Protein AF-A0A7V8ZUY6-F1 (afdb_monomer_lite)

Structure (mmCIF, N/CA/C/O backbone):
data_AF-A0A7V8ZUY6-F1
#
_entry.id   AF-A0A7V8ZUY6-F1
#
loop_
_atom_site.group_PDB
_atom_site.id
_atom_si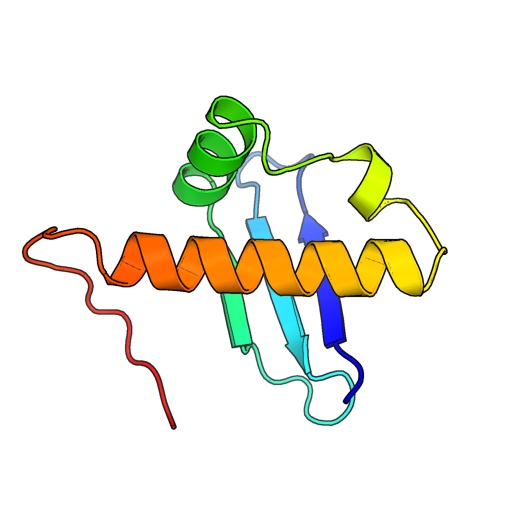te.type_symbol
_atom_site.label_atom_id
_atom_site.label_alt_id
_atom_site.label_comp_id
_atom_site.label_asym_id
_atom_site.label_entity_id
_atom_site.label_seq_id
_atom_site.pdbx_PDB_ins_code
_atom_site.Cartn_x
_atom_site.Cartn_y
_atom_site.Cartn_z
_atom_site.occupancy
_atom_site.B_iso_or_equiv
_atom_site.auth_seq_id
_atom_site.auth_comp_id
_atom_site.auth_asym_id
_atom_site.auth_atom_id
_atom_site.pdbx_PDB_model_num
ATOM 1 N N . MET A 1 1 ? -15.109 4.421 7.724 1.00 60.00 1 MET A N 1
ATOM 2 C CA . MET A 1 1 ? -14.060 3.899 6.825 1.00 60.00 1 MET A CA 1
ATOM 3 C C . MET A 1 1 ? -12.721 4.385 7.328 1.00 60.00 1 MET A C 1
ATOM 5 O O . MET A 1 1 ? -12.357 5.533 7.093 1.00 60.00 1 MET A O 1
ATOM 9 N N . THR A 1 2 ? -12.047 3.546 8.101 1.00 81.50 2 THR A N 1
ATOM 10 C CA . THR A 1 2 ? -10.743 3.865 8.679 1.00 81.50 2 THR A CA 1
ATOM 11 C C . THR A 1 2 ? -9.732 2.935 8.031 1.00 81.50 2 THR A C 1
ATOM 13 O O . THR A 1 2 ? -9.895 1.719 8.099 1.00 81.50 2 THR A O 1
ATOM 16 N N . TYR A 1 3 ? -8.722 3.500 7.382 1.00 85.31 3 TYR A N 1
ATOM 17 C CA . TYR A 1 3 ? -7.632 2.747 6.770 1.00 85.31 3 TYR A CA 1
ATOM 18 C C . TYR A 1 3 ? -6.409 2.790 7.688 1.00 85.31 3 TYR A C 1
ATOM 20 O O . TYR A 1 3 ? -6.249 3.726 8.473 1.00 85.31 3 TYR A O 1
ATOM 28 N N . LEU A 1 4 ? -5.569 1.766 7.604 1.00 86.50 4 LEU A N 1
ATOM 29 C CA . LEU A 1 4 ? -4.261 1.705 8.244 1.00 86.50 4 LEU A CA 1
ATOM 30 C C . LEU A 1 4 ? -3.187 1.673 7.166 1.00 86.50 4 LEU A C 1
ATOM 32 O O . LEU A 1 4 ? -3.360 1.031 6.132 1.00 86.50 4 LEU A O 1
ATOM 36 N N . ILE A 1 5 ? -2.081 2.356 7.432 1.00 88.12 5 ILE A N 1
ATOM 37 C CA . ILE A 1 5 ? -0.905 2.347 6.572 1.00 88.12 5 ILE A CA 1
ATOM 38 C C . ILE A 1 5 ? 0.166 1.552 7.302 1.00 88.12 5 ILE A C 1
ATOM 40 O O . ILE A 1 5 ? 0.562 1.911 8.408 1.00 88.12 5 ILE A O 1
ATOM 44 N N . ASP A 1 6 ? 0.602 0.460 6.691 1.00 89.00 6 ASP A N 1
ATOM 45 C CA . ASP A 1 6 ? 1.731 -0.336 7.154 1.00 89.00 6 ASP A CA 1
ATOM 46 C C . ASP A 1 6 ? 2.880 -0.092 6.178 1.00 89.00 6 ASP A C 1
ATOM 48 O O . ASP A 1 6 ? 2.844 -0.556 5.037 1.00 89.00 6 ASP A O 1
ATOM 52 N N . ALA A 1 7 ? 3.852 0.711 6.606 1.00 88.50 7 ALA A N 1
ATOM 53 C CA . ALA A 1 7 ? 4.999 1.108 5.802 1.00 88.50 7 ALA A CA 1
ATOM 54 C C . ALA A 1 7 ? 6.281 0.583 6.447 1.00 88.50 7 ALA A C 1
ATOM 56 O O . ALA A 1 7 ? 6.629 0.963 7.566 1.00 88.50 7 ALA A O 1
ATOM 57 N N . TRP A 1 8 ? 6.999 -0.274 5.728 1.00 88.94 8 TRP A N 1
ATOM 58 C CA . TRP A 1 8 ? 8.289 -0.801 6.148 1.00 88.94 8 TRP A CA 1
ATOM 59 C C . TRP A 1 8 ? 9.355 -0.346 5.155 1.00 88.94 8 TRP A C 1
ATOM 61 O O . TRP A 1 8 ? 9.606 -1.006 4.155 1.00 88.94 8 TRP A O 1
ATOM 71 N N . LEU A 1 9 ? 9.952 0.818 5.415 1.00 83.75 9 LEU A N 1
ATOM 72 C CA . LEU A 1 9 ? 10.811 1.513 4.445 1.00 83.75 9 LEU A CA 1
ATOM 73 C C . LEU A 1 9 ? 12.319 1.333 4.693 1.00 83.75 9 LEU A C 1
ATOM 75 O O . LEU A 1 9 ? 13.109 1.489 3.775 1.00 83.75 9 LEU A O 1
ATOM 79 N N . ASP A 1 10 ? 12.722 0.973 5.913 1.00 81.25 10 ASP A N 1
ATOM 80 C CA . ASP A 1 10 ? 14.135 0.878 6.339 1.00 81.25 10 ASP A CA 1
ATOM 81 C C . ASP A 1 10 ? 14.777 -0.509 6.074 1.00 81.25 10 ASP A C 1
ATOM 83 O O . ASP A 1 10 ? 15.858 -0.837 6.557 1.00 81.25 10 ASP A O 1
ATOM 87 N N . ARG A 1 11 ? 14.094 -1.396 5.344 1.00 81.62 11 ARG A N 1
ATOM 88 C CA . ARG A 1 11 ? 14.539 -2.779 5.087 1.00 81.62 11 ARG A CA 1
ATOM 89 C C . ARG A 1 11 ? 15.102 -2.927 3.671 1.00 81.62 11 ARG A C 1
ATOM 91 O O . ARG A 1 11 ? 14.726 -2.157 2.799 1.00 81.62 11 ARG A O 1
ATOM 98 N N . PRO A 1 12 ? 15.919 -3.967 3.404 1.00 80.12 12 PRO A N 1
ATOM 99 C CA . PRO A 1 12 ? 16.430 -4.250 2.057 1.00 80.12 12 PRO A CA 1
ATOM 100 C C . PRO A 1 12 ? 15.337 -4.511 1.007 1.00 80.12 12 PRO A C 1
ATOM 102 O O . PRO A 1 12 ? 15.637 -4.479 -0.176 1.00 80.12 12 PRO A O 1
ATOM 105 N N . HIS A 1 13 ? 14.097 -4.773 1.430 1.00 82.69 13 HIS A N 1
ATOM 106 C CA . HIS A 1 13 ? 12.923 -4.851 0.563 1.00 82.69 13 HIS A CA 1
ATOM 107 C C . HIS A 1 13 ? 11.836 -3.932 1.130 1.00 82.69 13 HIS A C 1
ATOM 109 O O . HIS A 1 13 ? 11.027 -4.386 1.950 1.00 82.69 13 HIS A O 1
ATOM 115 N N . PRO A 1 14 ? 11.862 -2.633 0.786 1.00 88.44 14 PRO A N 1
ATOM 116 C CA . PRO A 1 14 ? 10.907 -1.680 1.309 1.00 88.44 14 PRO A CA 1
ATOM 117 C C . PRO A 1 14 ? 9.527 -1.909 0.695 1.00 88.44 14 PRO A C 1
ATOM 119 O O . PRO A 1 14 ? 9.392 -2.198 -0.496 1.00 88.44 14 PRO A O 1
ATOM 122 N N . TYR A 1 15 ? 8.488 -1.766 1.511 1.00 89.12 15 TYR A N 1
ATOM 123 C CA . TYR A 1 15 ? 7.112 -1.884 1.047 1.00 89.12 15 TYR A CA 1
ATOM 124 C C . TYR A 1 15 ? 6.164 -0.986 1.842 1.00 89.12 15 TYR A C 1
ATOM 126 O O . TYR A 1 15 ? 6.419 -0.626 2.993 1.00 89.12 15 TYR A O 1
ATOM 134 N N . LEU A 1 16 ? 5.029 -0.662 1.230 1.00 90.88 16 LEU A N 1
ATOM 135 C CA . LEU A 1 16 ? 3.913 0.015 1.875 1.00 90.88 16 LEU A CA 1
ATOM 136 C C . LEU A 1 16 ? 2.615 -0.681 1.488 1.00 90.88 16 LEU A C 1
ATOM 138 O O . LEU A 1 16 ? 2.382 -0.977 0.320 1.00 90.88 16 LEU A O 1
ATOM 142 N N . ARG A 1 17 ? 1.738 -0.926 2.456 1.00 90.56 17 ARG A N 1
ATOM 143 C CA . ARG A 1 17 ? 0.398 -1.453 2.194 1.00 90.56 17 ARG A CA 1
ATOM 144 C C . ARG A 1 17 ? -0.668 -0.662 2.929 1.00 90.56 17 ARG A C 1
ATOM 146 O O . ARG A 1 17 ? -0.455 -0.173 4.038 1.00 90.56 17 ARG A O 1
ATOM 153 N N . ILE A 1 18 ? -1.831 -0.578 2.297 1.00 90.50 18 ILE A N 1
ATOM 154 C CA . ILE A 1 18 ? -3.028 0.033 2.866 1.00 90.50 18 ILE A CA 1
ATOM 155 C C . ILE A 1 18 ? -3.979 -1.083 3.263 1.00 90.50 18 ILE A C 1
ATOM 157 O O . ILE A 1 18 ? -4.334 -1.931 2.443 1.00 90.50 18 ILE A O 1
ATOM 161 N N . LEU A 1 19 ? -4.388 -1.067 4.524 1.00 90.88 19 LEU A N 1
ATOM 162 C CA . LEU A 1 19 ? -5.238 -2.076 5.134 1.00 90.88 19 LEU A CA 1
ATOM 163 C C . LEU A 1 19 ? -6.576 -1.458 5.544 1.00 90.88 19 LEU A C 1
ATOM 165 O O . LEU A 1 19 ? -6.622 -0.344 6.074 1.00 90.88 19 LEU A O 1
ATOM 169 N N . HIS A 1 20 ? -7.669 -2.193 5.380 1.00 89.00 20 HIS A N 1
ATOM 170 C CA . HIS A 1 20 ? -8.924 -1.868 6.046 1.00 89.00 20 HIS A CA 1
ATOM 171 C C . HIS A 1 20 ? -8.781 -2.124 7.547 1.00 89.00 20 HIS A C 1
ATOM 173 O O . HIS A 1 20 ? -8.493 -3.243 7.962 1.00 89.00 20 HIS A O 1
ATOM 179 N N . ARG A 1 21 ? -9.014 -1.111 8.392 1.00 84.88 21 ARG A N 1
ATOM 180 C CA . ARG A 1 21 ? -8.853 -1.259 9.851 1.00 84.88 21 ARG A CA 1
ATOM 181 C C . ARG A 1 21 ? -9.785 -2.314 10.450 1.00 84.88 21 ARG A C 1
ATOM 183 O O . ARG A 1 21 ? -9.422 -2.948 11.432 1.00 84.88 21 ARG A O 1
ATOM 190 N N . GLU A 1 22 ? -10.991 -2.444 9.907 1.00 87.50 22 GLU A N 1
ATOM 191 C CA . GLU A 1 22 ? -12.032 -3.317 10.463 1.00 87.50 22 GLU A CA 1
ATOM 192 C C . GLU A 1 22 ? -11.904 -4.762 9.970 1.00 87.50 22 GLU A C 1
ATOM 194 O O . GLU A 1 22 ? -12.038 -5.684 10.767 1.00 87.50 22 GLU A O 1
ATOM 199 N N . THR A 1 23 ? -11.612 -4.968 8.681 1.00 88.31 23 THR A N 1
ATOM 200 C CA . THR A 1 23 ? -11.511 -6.313 8.085 1.00 88.31 23 THR A CA 1
ATOM 201 C C . THR A 1 23 ? -10.079 -6.844 8.029 1.00 88.31 23 THR A C 1
ATOM 203 O O . THR A 1 23 ? -9.876 -8.043 7.872 1.00 88.31 23 THR A O 1
ATOM 206 N N . GLY A 1 24 ? -9.073 -5.975 8.164 1.00 86.69 24 GLY A N 1
ATOM 207 C CA . GLY A 1 24 ? -7.664 -6.321 7.968 1.00 86.69 24 GLY A CA 1
ATOM 208 C C . GLY A 1 24 ? -7.291 -6.582 6.506 1.00 86.69 24 GLY A C 1
ATOM 209 O O . GLY A 1 24 ? -6.167 -6.998 6.233 1.00 86.69 24 GLY A O 1
ATOM 210 N N . GLU A 1 25 ? -8.210 -6.355 5.564 1.00 91.12 25 GLU A N 1
ATOM 211 C CA . GLU A 1 25 ? -7.976 -6.623 4.148 1.00 91.12 25 GLU A CA 1
ATOM 212 C C . GLU A 1 25 ? -6.970 -5.650 3.548 1.00 91.12 25 GLU A C 1
ATOM 214 O O . GLU A 1 25 ? -6.999 -4.450 3.818 1.00 91.12 25 GLU A O 1
ATOM 219 N N . VAL A 1 26 ? -6.092 -6.177 2.699 1.00 89.62 26 VAL A N 1
ATOM 220 C CA . VAL A 1 26 ? -5.109 -5.389 1.959 1.00 89.62 26 VAL A CA 1
ATOM 221 C C . VAL A 1 26 ? -5.789 -4.787 0.734 1.00 89.62 26 VAL A C 1
ATOM 223 O O . VAL A 1 26 ? -6.100 -5.497 -0.217 1.00 89.62 26 VAL A O 1
ATOM 226 N N . CYS A 1 27 ? -5.996 -3.474 0.739 1.00 88.88 27 CYS A N 1
ATOM 227 C CA . CYS A 1 27 ? -6.609 -2.766 -0.384 1.00 88.88 27 CYS A CA 1
ATOM 228 C C . CYS A 1 27 ? -5.596 -2.379 -1.463 1.00 88.88 27 CYS A C 1
ATOM 230 O O . CYS A 1 27 ? -5.939 -2.317 -2.640 1.00 88.88 27 CYS A O 1
ATOM 232 N N . ALA A 1 28 ? -4.360 -2.083 -1.065 1.00 87.88 28 ALA A N 1
ATOM 233 C CA . ALA A 1 28 ? -3.291 -1.706 -1.980 1.00 87.88 28 ALA A CA 1
ATOM 234 C C . ALA A 1 28 ? -1.935 -2.127 -1.416 1.00 87.88 28 ALA A C 1
ATOM 236 O O . ALA A 1 28 ? -1.717 -2.061 -0.203 1.00 87.88 28 ALA A O 1
ATOM 237 N N . VAL A 1 29 ? -1.027 -2.522 -2.308 1.00 89.75 2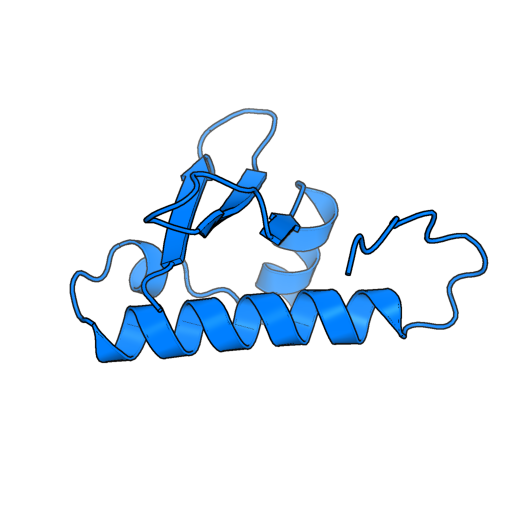9 VAL A N 1
ATOM 238 C CA . VAL A 1 29 ? 0.373 -2.823 -1.996 1.00 89.75 29 VAL A CA 1
ATOM 239 C C . VAL A 1 29 ? 1.254 -2.056 -2.967 1.00 89.75 29 VAL A C 1
ATOM 241 O O . VAL A 1 29 ? 1.047 -2.094 -4.181 1.00 89.75 29 VAL A O 1
ATOM 244 N N . LEU A 1 30 ? 2.226 -1.352 -2.408 1.00 88.88 30 LEU A N 1
ATOM 245 C CA . LEU A 1 30 ? 3.255 -0.619 -3.108 1.00 88.88 30 LEU A CA 1
ATOM 246 C C . LEU A 1 30 ? 4.591 -1.252 -2.739 1.00 88.88 30 LEU A C 1
ATOM 248 O O . LEU A 1 30 ? 5.058 -1.160 -1.605 1.00 88.88 30 LEU A O 1
ATOM 252 N N . GLU A 1 31 ? 5.161 -1.945 -3.713 1.00 89.81 31 GLU A N 1
ATOM 2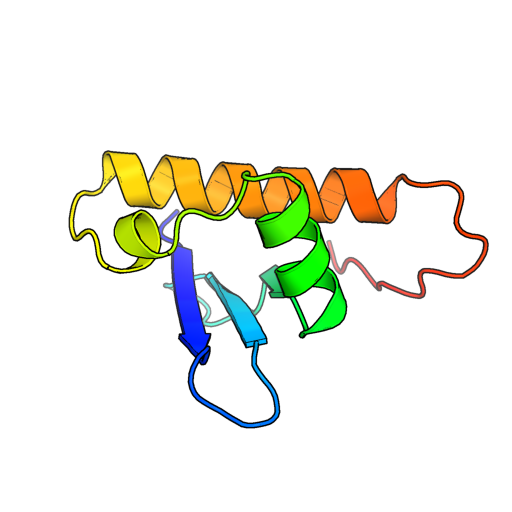53 C CA . GLU A 1 31 ? 6.490 -2.544 -3.627 1.00 89.81 31 GLU A CA 1
ATOM 254 C C . GLU A 1 31 ? 7.566 -1.497 -3.940 1.00 89.81 31 GLU A C 1
ATOM 256 O O . GLU A 1 31 ? 7.254 -0.368 -4.325 1.00 89.81 31 GLU A O 1
ATOM 261 N N . GLU A 1 32 ? 8.835 -1.873 -3.803 1.00 88.12 32 GLU A N 1
ATOM 262 C CA . GLU A 1 32 ? 9.995 -0.996 -4.001 1.00 88.12 32 GLU A CA 1
ATOM 263 C C . GLU A 1 32 ? 9.909 -0.135 -5.272 1.00 88.12 32 GLU A C 1
ATOM 265 O O . GLU A 1 32 ? 10.090 1.079 -5.203 1.00 88.12 32 GLU A O 1
ATOM 270 N N . GLU A 1 33 ? 9.556 -0.722 -6.419 1.00 86.62 33 GLU A N 1
ATOM 271 C CA . GLU A 1 33 ? 9.429 0.023 -7.680 1.00 86.62 33 GLU A CA 1
ATOM 272 C C . GLU A 1 33 ? 8.359 1.121 -7.593 1.00 86.62 33 GLU A C 1
ATOM 274 O O . GLU A 1 33 ? 8.581 2.251 -8.016 1.00 86.62 33 GLU A O 1
ATOM 279 N N . ALA A 1 34 ? 7.206 0.810 -6.991 1.00 87.69 34 ALA A N 1
ATOM 280 C CA . ALA A 1 34 ? 6.115 1.766 -6.797 1.00 87.69 34 ALA A CA 1
ATOM 281 C C . ALA A 1 34 ? 6.521 2.908 -5.861 1.00 87.69 34 ALA A C 1
ATOM 283 O O . ALA A 1 34 ? 6.176 4.062 -6.098 1.00 87.69 34 ALA A O 1
ATOM 284 N N . LEU A 1 35 ? 7.245 2.566 -4.794 1.00 87.19 35 LEU A N 1
ATOM 285 C CA . LEU A 1 35 ? 7.736 3.516 -3.805 1.00 87.19 35 LEU A CA 1
ATOM 286 C C . LEU A 1 35 ? 8.810 4.435 -4.379 1.00 87.19 35 LEU A C 1
ATOM 288 O O . LEU A 1 35 ? 8.821 5.620 -4.058 1.00 87.19 35 LEU A O 1
ATOM 292 N N . ASN A 1 36 ? 9.696 3.910 -5.222 1.00 86.25 36 ASN A N 1
ATOM 293 C CA . ASN A 1 36 ? 10.700 4.712 -5.911 1.00 86.25 36 ASN A CA 1
ATOM 294 C C . ASN A 1 36 ? 10.050 5.673 -6.908 1.00 86.25 36 ASN A C 1
ATOM 296 O O . ASN A 1 36 ? 10.399 6.847 -6.911 1.00 86.25 36 ASN A O 1
ATOM 300 N N . GLU A 1 37 ? 9.061 5.223 -7.688 1.00 87.56 37 GLU A N 1
ATOM 301 C CA . GLU A 1 37 ? 8.309 6.115 -8.582 1.00 87.56 37 GLU A CA 1
ATOM 302 C C . GLU A 1 37 ? 7.576 7.221 -7.816 1.00 87.56 37 GLU A C 1
ATOM 304 O O . GLU A 1 37 ? 7.612 8.382 -8.209 1.00 87.56 37 GLU A O 1
ATOM 309 N N . LEU A 1 38 ? 6.926 6.874 -6.707 1.00 85.06 38 LEU A N 1
ATOM 310 C CA . LEU A 1 38 ? 6.240 7.842 -5.857 1.00 85.06 38 LEU A CA 1
ATOM 311 C C . LEU A 1 38 ? 7.189 8.887 -5.249 1.00 85.06 38 LEU A C 1
ATOM 313 O O . LEU A 1 38 ? 6.826 10.059 -5.142 1.00 85.06 38 LEU A O 1
ATOM 317 N N . GLN A 1 39 ? 8.390 8.465 -4.843 1.00 83.88 39 GLN A N 1
ATOM 318 C CA . GLN A 1 39 ? 9.431 9.363 -4.337 1.00 83.88 39 GLN A CA 1
ATOM 319 C C . GLN A 1 39 ? 9.996 10.256 -5.444 1.00 83.88 39 GLN A C 1
ATOM 321 O O . GLN A 1 39 ? 10.145 11.454 -5.227 1.00 83.88 39 GLN A O 1
ATOM 326 N N . ASP A 1 40 ? 10.262 9.700 -6.628 1.00 85.62 40 ASP A N 1
ATOM 327 C CA . ASP A 1 40 ? 10.753 10.445 -7.796 1.00 85.62 40 ASP A CA 1
ATOM 328 C C . ASP A 1 40 ? 9.750 11.520 -8.247 1.00 85.62 40 ASP A C 1
ATOM 330 O O . ASP A 1 40 ? 10.124 12.651 -8.552 1.00 85.62 40 ASP A O 1
ATOM 334 N N . GLN A 1 41 ? 8.454 11.203 -8.189 1.00 81.62 41 GLN A N 1
ATOM 335 C CA . GLN A 1 41 ? 7.370 12.141 -8.488 1.00 81.62 41 GLN A CA 1
ATOM 336 C C . GLN A 1 41 ? 7.144 13.195 -7.392 1.00 81.62 41 GLN A C 1
ATOM 338 O O . GLN A 1 41 ? 6.452 14.184 -7.641 1.00 81.62 41 GLN A O 1
ATOM 343 N N . GLY A 1 42 ? 7.704 13.000 -6.193 1.00 79.06 42 GLY A N 1
ATOM 344 C CA . GLY A 1 42 ? 7.484 13.867 -5.033 1.00 79.06 42 GLY A CA 1
ATOM 345 C C . GLY A 1 42 ? 6.091 13.740 -4.404 1.00 79.06 42 GLY A C 1
ATOM 346 O O . GLY A 1 42 ? 5.695 14.613 -3.637 1.00 79.06 42 GLY A O 1
ATOM 347 N N . ASP A 1 43 ? 5.344 12.679 -4.723 1.00 77.06 43 ASP A N 1
ATOM 348 C CA . ASP A 1 43 ? 3.989 12.439 -4.199 1.00 77.06 43 ASP A CA 1
ATOM 349 C C . ASP A 1 43 ? 4.022 11.684 -2.853 1.00 77.06 43 ASP A C 1
ATOM 351 O O . ASP A 1 43 ? 3.075 11.740 -2.067 1.00 77.06 43 ASP A O 1
ATOM 355 N N . LEU A 1 44 ? 5.146 11.019 -2.539 1.00 75.56 44 LEU A N 1
ATOM 356 C CA . LEU A 1 44 ? 5.376 10.385 -1.239 1.00 75.56 44 LEU A CA 1
ATOM 357 C C . LEU A 1 44 ? 6.207 11.266 -0.308 1.00 75.56 44 LEU A C 1
ATOM 359 O O . LEU A 1 44 ? 7.434 11.304 -0.380 1.00 75.56 44 LEU A O 1
ATOM 363 N N . ASP A 1 45 ? 5.522 11.883 0.650 1.00 78.06 45 ASP A N 1
ATOM 364 C CA . ASP A 1 45 ? 6.156 12.561 1.773 1.00 78.06 45 ASP A CA 1
ATOM 365 C C . ASP A 1 45 ? 6.277 11.609 2.978 1.00 78.06 45 ASP A C 1
ATOM 367 O O . ASP A 1 45 ? 5.302 11.264 3.653 1.00 78.06 45 ASP A O 1
ATOM 371 N N . LEU A 1 46 ? 7.504 11.157 3.257 1.00 71.94 46 LEU A N 1
ATOM 372 C CA . LEU A 1 46 ? 7.796 10.227 4.358 1.00 71.94 46 LEU A CA 1
ATOM 373 C C . LEU A 1 46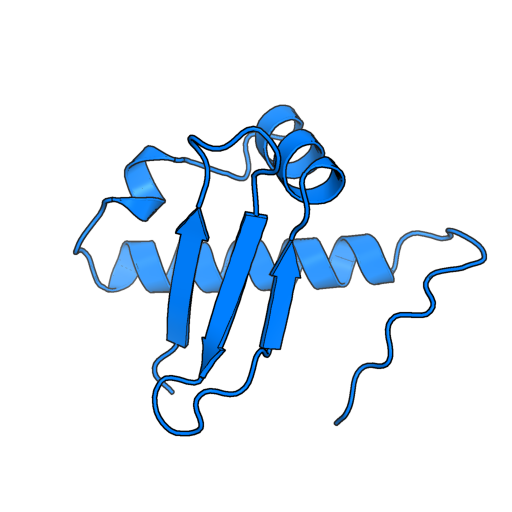 ? 7.525 10.825 5.746 1.00 71.94 46 LEU A C 1
ATOM 375 O O . LEU A 1 46 ? 7.302 10.098 6.718 1.00 71.94 46 LEU A O 1
ATOM 379 N N . ASN A 1 47 ? 7.531 12.152 5.848 1.00 76.25 47 ASN A N 1
ATOM 380 C CA . ASN A 1 47 ? 7.224 12.848 7.088 1.00 76.25 47 ASN A CA 1
ATOM 381 C C . ASN A 1 47 ? 5.714 12.793 7.386 1.00 76.25 47 ASN A C 1
ATOM 383 O O . ASN A 1 47 ? 5.307 12.608 8.532 1.00 76.25 47 ASN A O 1
ATOM 387 N N . SER A 1 48 ? 4.883 12.828 6.344 1.00 77.94 48 SER A N 1
ATOM 388 C CA . SER A 1 48 ? 3.429 12.663 6.423 1.00 77.94 48 SER A CA 1
ATOM 389 C C . SER A 1 48 ? 3.016 11.262 6.879 1.00 77.94 48 SER A C 1
ATOM 391 O O . SER A 1 48 ? 2.022 11.131 7.591 1.00 77.94 48 SER A O 1
ATOM 393 N N . LEU A 1 49 ? 3.806 10.224 6.565 1.00 79.19 49 LEU A N 1
ATOM 394 C CA . LEU A 1 49 ? 3.617 8.865 7.105 1.00 79.19 49 LEU A CA 1
ATOM 395 C C . LEU A 1 49 ? 3.806 8.789 8.627 1.00 79.19 49 LEU A C 1
ATOM 397 O O . LEU A 1 49 ? 3.185 7.952 9.277 1.00 79.19 49 LEU A O 1
ATOM 401 N N . ASN A 1 50 ? 4.655 9.651 9.195 1.00 78.19 50 ASN A N 1
ATOM 402 C CA . ASN A 1 50 ? 4.884 9.735 10.640 1.00 78.19 50 ASN A CA 1
ATOM 403 C C . ASN A 1 50 ? 3.909 10.689 11.346 1.00 78.19 50 ASN A C 1
ATOM 405 O O . ASN A 1 50 ? 3.910 10.775 12.577 1.00 78.19 50 ASN A O 1
ATOM 409 N N . SER A 1 51 ? 3.071 11.410 10.596 1.00 78.38 51 SER A N 1
ATOM 410 C CA . SER A 1 51 ? 2.106 12.324 11.193 1.00 78.38 51 SER A CA 1
ATOM 411 C C . SER A 1 51 ? 0.968 11.557 11.863 1.00 78.38 51 SER A C 1
ATOM 413 O O . SER A 1 51 ? 0.437 10.578 11.345 1.00 78.38 51 SER A O 1
ATOM 415 N N . SER A 1 52 ? 0.560 12.031 13.037 1.00 76.44 52 SER A N 1
ATOM 416 C CA . SER A 1 52 ? -0.637 11.542 13.734 1.00 76.44 52 SER A CA 1
ATOM 417 C C . SER A 1 52 ? -1.884 12.361 13.388 1.00 76.44 52 SER A C 1
ATOM 419 O O . SER A 1 52 ? -2.958 12.128 13.944 1.00 76.44 52 SER A O 1
ATOM 421 N N . GLU A 1 53 ? -1.757 13.340 12.488 1.00 85.44 53 GLU A N 1
ATOM 422 C CA . GLU A 1 53 ? -2.869 14.190 12.091 1.00 85.44 53 GLU A CA 1
ATOM 423 C C . GLU A 1 53 ? -3.841 13.434 11.172 1.00 85.44 53 GLU A C 1
ATOM 425 O O . GLU A 1 53 ? -3.470 12.975 10.088 1.00 85.44 53 GLU A O 1
ATOM 430 N N . PRO A 1 54 ? -5.127 13.328 11.551 1.00 82.44 54 PRO A N 1
ATOM 431 C CA . PRO A 1 54 ? -6.094 12.519 10.815 1.00 82.44 54 PRO A CA 1
ATOM 432 C C . PRO A 1 54 ? -6.425 13.083 9.429 1.00 82.44 54 PRO A C 1
ATOM 434 O O . PRO A 1 54 ? -6.910 12.340 8.578 1.00 82.44 54 PRO A O 1
ATOM 437 N N . LEU A 1 55 ? -6.214 14.384 9.200 1.00 85.56 55 LEU A N 1
ATOM 438 C CA . LEU A 1 55 ? -6.395 15.001 7.887 1.00 85.56 55 LEU A CA 1
ATOM 439 C C . LEU A 1 55 ? -5.268 14.578 6.937 1.00 85.56 55 LEU A C 1
ATOM 441 O O . LEU A 1 55 ? -5.554 14.024 5.879 1.00 85.56 55 LEU A O 1
ATOM 445 N N . VAL A 1 56 ? -4.016 14.716 7.384 1.00 85.31 56 VAL A N 1
ATOM 446 C CA . VAL A 1 56 ? -2.812 14.328 6.634 1.00 85.31 56 VAL A CA 1
ATOM 447 C C . VAL A 1 56 ? -2.863 12.851 6.251 1.00 85.31 56 VAL A C 1
ATOM 449 O O . VAL A 1 56 ? -2.693 12.506 5.087 1.00 85.31 56 VAL A O 1
ATOM 452 N N . LEU A 1 57 ? -3.202 11.969 7.197 1.00 83.44 57 LEU A N 1
ATOM 453 C CA . LEU A 1 57 ? -3.315 10.533 6.924 1.00 83.44 57 LEU A CA 1
ATOM 454 C C . LEU A 1 57 ? -4.418 10.205 5.906 1.00 83.44 57 LEU A C 1
ATOM 456 O O . LEU A 1 57 ? -4.254 9.300 5.089 1.00 83.44 57 LEU A O 1
ATOM 460 N N . LYS A 1 58 ? -5.545 10.929 5.924 1.00 86.31 58 LYS A N 1
ATOM 461 C CA . LYS A 1 58 ? -6.617 10.742 4.931 1.00 86.31 58 LYS A CA 1
ATOM 462 C C . LYS A 1 58 ? -6.179 11.168 3.536 1.00 86.31 58 LYS A C 1
ATOM 464 O O . LYS A 1 58 ? -6.495 10.472 2.573 1.00 86.31 58 LYS A O 1
ATOM 469 N N . GLU A 1 59 ? -5.493 12.300 3.428 1.00 88.19 59 GLU A N 1
ATOM 470 C CA . GLU A 1 59 ? -4.970 12.798 2.154 1.00 88.19 59 GLU A CA 1
ATOM 471 C C . GLU A 1 59 ? -3.894 11.865 1.602 1.00 88.19 59 GLU A C 1
ATOM 473 O O . GLU A 1 59 ? -3.969 11.473 0.441 1.00 88.19 59 GLU A O 1
ATOM 478 N N . LEU A 1 60 ? -2.987 11.396 2.459 1.00 86.25 60 LEU A N 1
ATOM 479 C CA . LEU A 1 60 ? -1.964 10.420 2.105 1.00 86.25 60 LEU A CA 1
ATOM 480 C C . LEU A 1 60 ? -2.579 9.120 1.561 1.00 86.25 60 LEU A C 1
ATOM 482 O O . LEU A 1 60 ? -2.222 8.676 0.474 1.00 86.25 60 LEU A O 1
ATOM 486 N N . VAL A 1 61 ? -3.549 8.525 2.269 1.00 87.50 61 VAL A N 1
ATOM 487 C CA . VAL A 1 61 ? -4.253 7.318 1.792 1.00 87.50 61 VAL A CA 1
ATOM 488 C C . VAL A 1 61 ? -4.909 7.567 0.433 1.00 87.50 61 VAL A C 1
ATOM 490 O O . VAL A 1 61 ? -4.830 6.721 -0.457 1.00 87.50 61 VAL A O 1
ATOM 493 N N . ARG A 1 62 ? -5.540 8.732 0.249 1.00 88.12 62 ARG A N 1
ATOM 494 C CA . ARG A 1 62 ? -6.182 9.102 -1.017 1.00 88.12 62 ARG A CA 1
ATOM 495 C C . ARG A 1 62 ? -5.171 9.218 -2.159 1.00 88.12 62 ARG A C 1
ATOM 497 O O . ARG A 1 62 ? -5.446 8.688 -3.234 1.00 88.12 62 ARG A O 1
ATOM 504 N N . ASN A 1 63 ? -4.037 9.872 -1.930 1.00 87.44 63 ASN A N 1
ATOM 505 C CA . ASN A 1 63 ? -2.974 10.022 -2.923 1.00 87.44 63 ASN A CA 1
ATOM 506 C C . ASN A 1 63 ? -2.378 8.666 -3.304 1.00 87.44 63 ASN A C 1
ATOM 508 O O . ASN A 1 63 ? -2.286 8.354 -4.487 1.00 87.44 63 ASN A O 1
ATOM 512 N N . LEU A 1 64 ? -2.110 7.797 -2.326 1.00 88.31 64 LEU A N 1
ATOM 513 C CA . LEU A 1 64 ? -1.613 6.444 -2.585 1.00 88.31 64 LEU A CA 1
ATOM 514 C C . LEU A 1 64 ? -2.593 5.619 -3.435 1.00 88.31 64 LEU A C 1
ATOM 516 O O . LEU A 1 64 ? -2.183 4.961 -4.391 1.00 88.31 64 LEU A O 1
ATOM 520 N N . PHE A 1 65 ? -3.897 5.678 -3.138 1.00 88.69 65 PHE A N 1
ATOM 521 C CA . PHE A 1 65 ? -4.907 5.024 -3.976 1.00 88.69 65 PHE A CA 1
ATOM 522 C C . PHE A 1 65 ? -4.959 5.609 -5.387 1.00 88.69 65 PHE A C 1
ATOM 524 O O . PHE A 1 65 ? -5.066 4.856 -6.356 1.00 88.69 65 PHE A O 1
ATOM 531 N N . LEU A 1 66 ? -4.875 6.935 -5.512 1.00 87.56 66 LEU A N 1
ATOM 532 C CA . LEU A 1 66 ? -4.868 7.609 -6.804 1.00 87.56 66 LEU A CA 1
ATOM 533 C C . LEU A 1 66 ? -3.640 7.212 -7.628 1.00 87.56 66 LEU A C 1
ATOM 535 O O . LEU A 1 66 ? -3.784 6.928 -8.814 1.00 87.56 66 LEU A O 1
ATOM 539 N N . PHE A 1 67 ? -2.467 7.124 -7.003 1.00 87.56 67 PHE A N 1
ATOM 540 C CA . PHE A 1 67 ? -1.247 6.638 -7.634 1.00 87.56 67 PHE A CA 1
ATOM 541 C C . PHE A 1 67 ? -1.408 5.194 -8.112 1.00 87.56 67 PHE A C 1
ATOM 543 O O . PHE A 1 67 ? -1.150 4.906 -9.280 1.00 87.56 67 PHE A O 1
ATOM 550 N N . CYS A 1 68 ? -1.896 4.291 -7.253 1.00 86.31 68 CYS A N 1
ATOM 551 C CA . CYS A 1 68 ? -2.169 2.905 -7.637 1.00 86.31 68 CYS A CA 1
ATOM 552 C C . CYS A 1 68 ? -3.126 2.826 -8.832 1.00 86.31 68 CYS A C 1
ATOM 554 O O . CYS A 1 68 ? -2.879 2.069 -9.771 1.00 86.31 68 CYS A O 1
ATOM 556 N N . TYR A 1 69 ? -4.189 3.633 -8.824 1.00 86.81 69 TYR A N 1
ATOM 557 C CA . TYR A 1 69 ? -5.153 3.697 -9.916 1.00 86.81 69 TYR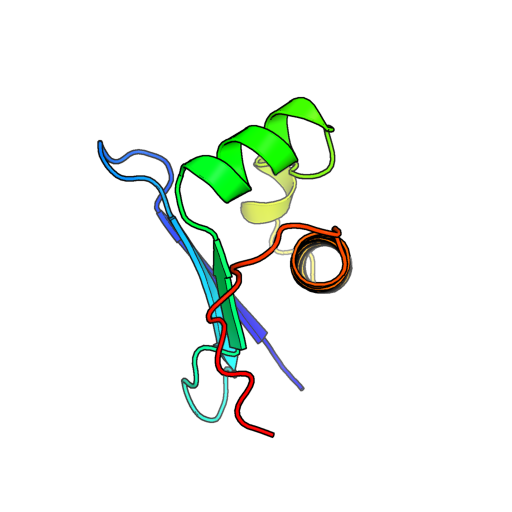 A CA 1
ATOM 558 C C . TYR A 1 69 ? -4.524 4.238 -11.205 1.00 86.81 69 TYR A C 1
ATOM 560 O O . TYR A 1 69 ? -4.625 3.606 -12.254 1.00 86.81 69 TYR A O 1
ATOM 568 N N . ALA A 1 70 ? -3.808 5.362 -11.135 1.00 86.56 70 ALA A N 1
ATOM 569 C 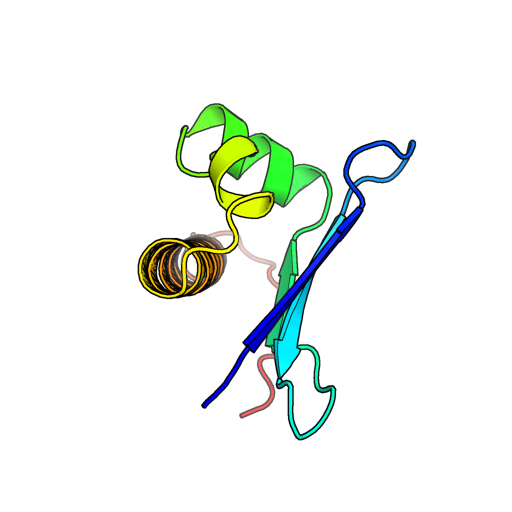CA . ALA A 1 70 ? -3.110 5.944 -12.275 1.00 86.56 70 ALA A CA 1
ATOM 570 C C . ALA A 1 70 ? -2.088 4.965 -12.862 1.00 86.56 70 ALA A C 1
ATOM 572 O O . ALA A 1 70 ? -2.008 4.827 -14.079 1.00 86.56 70 ALA A O 1
ATOM 573 N N . ARG A 1 71 ? -1.349 4.242 -12.013 1.00 83.31 71 ARG A N 1
ATOM 574 C CA . ARG A 1 71 ? -0.382 3.223 -12.430 1.00 83.31 71 ARG A CA 1
ATOM 575 C C . ARG A 1 71 ? -1.055 2.030 -13.105 1.00 83.31 71 ARG A C 1
ATOM 577 O O . ARG A 1 71 ? -0.550 1.573 -14.124 1.00 83.31 71 ARG A O 1
ATOM 584 N N . ALA A 1 72 ? -2.203 1.582 -12.597 1.00 83.31 72 ALA A N 1
ATOM 585 C CA . ALA A 1 72 ? -3.008 0.530 -13.220 1.00 83.31 72 ALA A CA 1
ATOM 586 C C . ALA A 1 72 ? -3.616 0.954 -14.572 1.00 83.31 72 ALA A C 1
ATOM 588 O O . ALA A 1 72 ? -3.855 0.105 -15.426 1.00 83.31 72 ALA A O 1
ATOM 589 N N . LEU A 1 73 ? -3.851 2.255 -14.775 1.00 82.19 73 LEU A N 1
ATOM 590 C CA . LEU A 1 73 ? -4.336 2.817 -16.038 1.00 82.19 73 LEU A CA 1
ATOM 591 C C . LEU A 1 73 ? -3.237 3.078 -17.073 1.00 82.19 73 LEU A C 1
ATOM 593 O O . LEU A 1 73 ? -3.561 3.301 -18.244 1.00 82.19 73 LEU A O 1
ATOM 597 N N . ARG A 1 74 ? -1.954 3.106 -16.678 1.00 79.69 74 ARG A N 1
ATOM 598 C CA . ARG A 1 74 ? -0.862 3.289 -17.643 1.00 79.69 74 ARG A CA 1
ATOM 599 C C . ARG A 1 74 ? -0.961 2.167 -18.680 1.00 79.69 74 ARG A C 1
ATOM 601 O O . ARG A 1 74 ? -1.177 1.020 -18.295 1.00 79.69 74 ARG A O 1
ATOM 608 N N . PRO A 1 75 ? -0.810 2.462 -19.982 1.00 64.25 75 PRO A N 1
ATOM 609 C CA . PRO A 1 75 ? -0.821 1.449 -21.028 1.00 64.25 75 PRO A CA 1
ATOM 610 C C . PRO A 1 75 ? 0.464 0.612 -20.948 1.00 64.25 75 PRO A C 1
ATOM 612 O O . PRO A 1 75 ? 1.374 0.739 -21.760 1.00 64.25 75 PRO A O 1
ATOM 615 N N . THR A 1 76 ? 0.563 -0.234 -19.931 1.00 55.97 76 THR A N 1
ATOM 616 C CA . THR A 1 76 ? 1.571 -1.273 -19.781 1.00 55.97 76 THR A CA 1
ATOM 617 C C . THR A 1 76 ? 0.848 -2.592 -20.016 1.00 55.97 76 THR A C 1
ATOM 619 O O . THR A 1 76 ? -0.040 -2.985 -19.264 1.00 55.97 76 THR A O 1
ATOM 622 N N . GLY A 1 77 ? 1.165 -3.255 -21.129 1.00 52.00 77 GLY A N 1
ATOM 623 C CA . GLY A 1 77 ? 0.534 -4.501 -21.571 1.00 52.00 77 GLY A CA 1
ATOM 624 C C . GLY A 1 77 ? 0.827 -5.708 -20.673 1.00 52.00 77 GLY A C 1
ATOM 625 O O . GLY A 1 77 ? 1.353 -6.703 -21.159 1.00 52.00 77 GLY A O 1
ATOM 626 N N . GLY A 1 78 ? 0.502 -5.643 -19.378 1.00 48.66 78 GLY A N 1
ATOM 627 C CA . GLY A 1 78 ? 0.766 -6.739 -18.449 1.00 48.66 78 GLY A CA 1
ATOM 628 C C . GLY A 1 78 ? 0.551 -6.477 -16.957 1.00 48.66 78 GLY A C 1
ATOM 629 O O . GLY A 1 78 ? 1.183 -7.170 -16.166 1.00 48.66 78 GLY A O 1
ATOM 630 N N . PHE A 1 79 ? -0.304 -5.543 -16.517 1.00 49.69 79 PHE A N 1
ATOM 631 C CA . PHE A 1 79 ? -0.654 -5.490 -15.088 1.00 49.69 79 PHE A CA 1
ATOM 632 C C . PHE A 1 79 ? -1.697 -6.565 -14.746 1.00 49.69 79 PHE A C 1
ATOM 634 O O . PHE A 1 79 ? -2.906 -6.362 -14.837 1.00 49.69 79 PHE A O 1
ATOM 641 N N . SER A 1 80 ? -1.205 -7.735 -14.333 1.00 48.72 80 SER A N 1
ATOM 642 C CA . SER A 1 80 ? -1.980 -8.793 -13.674 1.00 48.72 80 SER A CA 1
ATOM 643 C C . SER A 1 80 ? -2.284 -8.391 -12.221 1.00 48.72 80 SER A C 1
ATOM 645 O O . SER A 1 80 ? -1.895 -9.057 -11.268 1.00 48.72 80 SER A O 1
ATOM 647 N N . GLY A 1 81 ? -2.933 -7.242 -12.035 1.00 49.44 81 GLY A N 1
ATOM 648 C CA . GLY A 1 81 ? -3.477 -6.814 -10.751 1.00 49.44 81 GLY A CA 1
ATOM 649 C C . GLY A 1 81 ? -4.937 -7.231 -10.688 1.00 49.44 81 GLY A C 1
ATOM 650 O O . GLY A 1 81 ? -5.799 -6.545 -11.232 1.00 49.44 81 GLY A O 1
ATOM 651 N N . ARG A 1 82 ? -5.233 -8.378 -10.067 1.00 44.69 82 ARG A N 1
ATOM 652 C CA . ARG A 1 82 ? -6.615 -8.757 -9.745 1.00 44.69 82 ARG A CA 1
ATOM 653 C C . ARG A 1 82 ? -7.162 -7.768 -8.717 1.00 44.69 82 ARG A C 1
ATOM 655 O O . ARG A 1 82 ? -6.969 -7.949 -7.522 1.00 44.69 82 ARG A O 1
ATOM 662 N N . PHE A 1 83 ? -7.872 -6.750 -9.185 1.00 48.91 83 PHE A N 1
ATOM 663 C CA . PHE A 1 83 ? -8.815 -6.016 -8.353 1.00 48.91 83 PHE A CA 1
ATOM 664 C C . PHE A 1 83 ? -9.983 -6.969 -8.052 1.00 48.91 83 PHE A C 1
ATOM 666 O O . PHE A 1 83 ? -10.757 -7.308 -8.947 1.00 48.91 83 PHE A O 1
ATOM 673 N N . HIS A 1 84 ? -10.059 -7.492 -6.827 1.00 43.12 84 HIS A N 1
ATOM 674 C CA . HIS A 1 84 ? -11.287 -8.104 -6.319 1.00 43.12 84 HIS A CA 1
ATOM 675 C C . HIS A 1 84 ? -12.202 -6.970 -5.858 1.00 43.12 84 HIS A C 1
ATOM 677 O O . HIS A 1 84 ? -11.865 -6.247 -4.922 1.00 43.12 84 HIS A O 1
ATOM 683 N N . GLY A 1 85 ? -13.296 -6.784 -6.595 1.00 47.22 85 GLY A N 1
ATOM 684 C CA . GLY A 1 85 ? -14.455 -5.996 -6.184 1.00 47.22 85 GLY A CA 1
ATOM 685 C C . GLY A 1 85 ? -15.585 -6.893 -5.707 1.00 47.22 85 GLY A C 1
ATOM 686 O O . GLY A 1 85 ? -15.468 -8.129 -5.885 1.00 47.22 85 GLY A O 1
#

Organism: NCBI:txid494916

Foldseek 3Di:
DDKDWDWDDPDPWTKIFIADPPPRDTQDIQTPVNVVVCVVVVVDDPVLVVDPDPVSVVVNVVSSVVSVVVVVPPPDPDPPDPPDD

Radius of gyration: 12.91 Å; chains: 1; bounding box: 31×24×35 Å

InterPro domains:
  IPR060831 PA4570 [NF050178] (1-69)

Sequence (85 aa):
MTYLIDAWLDRPHPYLRILHRETGEVCAVLEEEALNELQDQGDLDLNSLNSSEPLVLKELVRNLFLFCYARALRPTGGFSGRFHG

Secondary structure (DSSP, 8-state):
--EEEEEE-SSSS-EEEEEETTT--EEEEE-HHHHHHHHHTT---HHHHT---HHHHHHHHHHHHHHHHHHHHS--TT-------

pLDDT: mean 80.31, std 12.72, range [43.12, 91.12]